Protein AF-A0ABC8L1I7-F1 (afdb_monomer_lite)

Structure (mmCIF, N/CA/C/O backbone):
data_AF-A0ABC8L1I7-F1
#
_entry.id   AF-A0ABC8L1I7-F1
#
loop_
_atom_site.group_PDB
_atom_site.id
_atom_site.type_symbol
_atom_site.label_atom_id
_atom_site.label_alt_id
_atom_site.label_comp_id
_atom_site.label_asym_id
_atom_site.label_entity_id
_atom_site.label_seq_id
_atom_site.pdbx_PDB_ins_code
_atom_site.Cartn_x
_atom_site.Cartn_y
_atom_site.Cartn_z
_atom_site.occupancy
_atom_site.B_iso_or_equiv
_atom_site.auth_seq_id
_atom_site.auth_comp_id
_atom_site.auth_asym_id
_atom_site.auth_atom_id
_atom_site.pdbx_PDB_model_num
ATOM 1 N N . MET A 1 1 ? -10.170 -45.195 0.895 1.00 43.78 1 MET A N 1
ATOM 2 C CA . MET A 1 1 ? -8.879 -45.918 0.932 1.00 43.78 1 MET A CA 1
ATOM 3 C C . MET A 1 1 ? -7.781 -44.868 0.948 1.00 43.78 1 MET A C 1
ATOM 5 O O . MET A 1 1 ? -7.691 -44.101 0.002 1.00 43.78 1 MET A O 1
ATOM 9 N N . THR A 1 2 ? -7.051 -44.749 2.054 1.00 58.84 2 THR A N 1
ATOM 10 C CA . THR A 1 2 ? -6.048 -43.699 2.304 1.00 58.84 2 THR A CA 1
ATOM 11 C C . THR A 1 2 ? -4.647 -44.184 1.945 1.00 58.84 2 THR A C 1
ATOM 13 O O . THR A 1 2 ? -4.219 -45.187 2.499 1.00 58.84 2 THR A O 1
ATOM 16 N N . ASN A 1 3 ? -3.936 -43.455 1.085 1.00 57.72 3 ASN A N 1
ATOM 17 C CA . ASN A 1 3 ? -2.503 -43.586 0.779 1.00 57.72 3 ASN A CA 1
ATOM 18 C C . ASN A 1 3 ? -2.033 -42.221 0.234 1.00 57.72 3 ASN A C 1
ATOM 20 O O . ASN A 1 3 ? -2.800 -41.589 -0.484 1.00 57.72 3 ASN A O 1
ATOM 24 N N . SER A 1 4 ? -0.824 -41.710 0.461 1.00 58.22 4 SER A N 1
ATOM 25 C CA . SER A 1 4 ? 0.186 -41.981 1.493 1.00 58.22 4 SER A CA 1
ATOM 26 C C . SER A 1 4 ? 1.033 -40.704 1.640 1.00 58.22 4 SER A C 1
ATOM 28 O O . SER A 1 4 ? 1.184 -39.958 0.673 1.00 58.22 4 SER A O 1
ATOM 30 N N . VAL A 1 5 ? 1.580 -40.434 2.826 1.00 58.16 5 VAL A N 1
ATOM 31 C CA . VAL A 1 5 ? 2.481 -39.291 3.061 1.00 58.16 5 VAL A CA 1
ATOM 32 C C . VAL A 1 5 ? 3.902 -39.655 2.625 1.00 58.16 5 VAL A C 1
ATOM 34 O O . VAL A 1 5 ? 4.377 -40.745 2.935 1.00 58.16 5 VAL A O 1
ATOM 37 N N . ALA A 1 6 ? 4.617 -38.719 1.997 1.00 56.28 6 ALA A N 1
ATOM 38 C CA . ALA A 1 6 ? 6.076 -38.751 1.912 1.00 56.28 6 ALA A CA 1
ATOM 39 C C . ALA A 1 6 ? 6.642 -37.329 2.057 1.00 56.28 6 ALA A C 1
ATOM 41 O O . ALA A 1 6 ? 6.474 -36.481 1.184 1.00 56.28 6 ALA A O 1
ATOM 42 N N . LEU A 1 7 ? 7.297 -37.073 3.189 1.00 55.59 7 LEU A N 1
ATOM 43 C CA . LEU A 1 7 ? 8.064 -35.858 3.467 1.00 55.59 7 LEU A CA 1
ATOM 44 C C . LEU A 1 7 ? 9.540 -36.116 3.144 1.00 55.59 7 LEU A C 1
ATOM 46 O O . LEU A 1 7 ? 10.048 -37.159 3.553 1.00 55.59 7 LEU A O 1
ATOM 50 N N . SER A 1 8 ? 10.235 -35.156 2.522 1.00 53.25 8 SER A N 1
ATOM 51 C CA . SER A 1 8 ? 11.561 -34.655 2.960 1.00 53.25 8 SER A CA 1
ATOM 52 C C . SER A 1 8 ? 12.192 -33.707 1.924 1.00 53.25 8 SER A C 1
ATOM 54 O O . SER A 1 8 ? 12.291 -34.078 0.755 1.00 53.25 8 SER A O 1
ATOM 56 N N . PRO A 1 9 ? 12.678 -32.517 2.324 1.00 55.69 9 PRO A N 1
ATOM 57 C CA . PRO A 1 9 ? 13.554 -31.686 1.502 1.00 55.69 9 PRO A CA 1
ATOM 58 C C . PRO A 1 9 ? 15.033 -32.061 1.709 1.00 55.69 9 PRO A C 1
ATOM 60 O O . PRO A 1 9 ? 15.463 -32.307 2.836 1.00 55.69 9 PRO A O 1
ATOM 63 N N . ALA A 1 10 ? 15.833 -32.035 0.642 1.00 53.53 10 ALA A N 1
ATOM 64 C CA . ALA A 1 10 ? 17.286 -32.198 0.713 1.00 53.53 10 ALA A CA 1
ATOM 65 C C . ALA A 1 10 ? 17.984 -30.879 0.345 1.00 53.53 10 ALA A C 1
ATOM 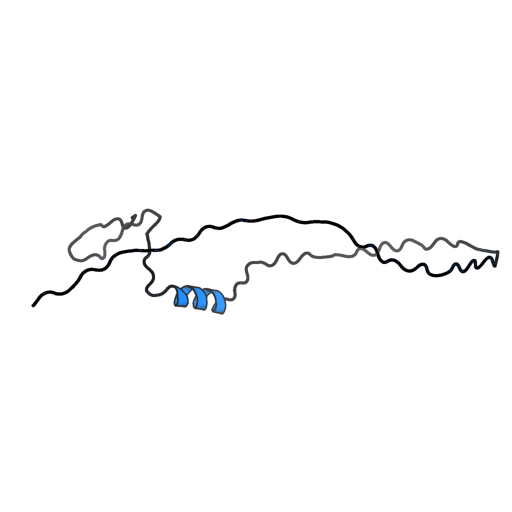67 O O . ALA A 1 10 ? 18.033 -30.495 -0.822 1.00 53.53 10 ALA A O 1
ATOM 68 N N . PHE A 1 11 ? 18.524 -30.183 1.348 1.00 52.28 11 PHE A N 1
ATOM 69 C CA . PHE A 1 11 ? 19.393 -29.022 1.151 1.00 52.28 11 PHE A CA 1
ATOM 70 C C . PHE A 1 11 ? 20.857 -29.473 1.094 1.00 52.28 11 PHE A C 1
ATOM 72 O O . PHE A 1 11 ? 21.316 -30.190 1.982 1.00 52.28 11 PHE A O 1
ATOM 79 N N . SER A 1 12 ? 21.607 -29.016 0.090 1.00 61.75 12 SER A N 1
ATOM 80 C CA . SER A 1 12 ? 23.042 -29.303 -0.055 1.00 61.75 12 SER A CA 1
ATOM 81 C C . SER A 1 12 ? 23.870 -28.012 -0.035 1.00 61.75 12 SER A C 1
ATOM 83 O O . SER A 1 12 ? 23.940 -27.326 -1.054 1.00 61.75 12 SER A O 1
ATOM 85 N N . PRO A 1 13 ? 24.518 -27.663 1.090 1.00 57.41 13 PRO A N 1
ATOM 86 C CA . PRO A 1 13 ? 25.531 -26.614 1.133 1.00 57.41 13 PRO A CA 1
ATOM 87 C C . PRO A 1 13 ? 26.935 -27.218 0.949 1.00 57.41 13 PRO A C 1
ATOM 89 O O . PRO A 1 13 ? 27.368 -28.022 1.772 1.00 57.41 13 PRO A O 1
ATOM 92 N N . ALA A 1 14 ? 27.673 -26.825 -0.098 1.00 48.66 14 ALA A N 1
ATOM 93 C CA . ALA A 1 14 ? 29.050 -27.293 -0.302 1.00 48.66 14 ALA A CA 1
ATOM 94 C C . ALA A 1 14 ? 29.989 -26.255 -0.963 1.00 48.66 14 ALA A C 1
ATOM 96 O O . ALA A 1 14 ? 30.034 -26.119 -2.178 1.00 48.66 14 ALA A O 1
ATOM 97 N N . VAL A 1 15 ? 30.774 -25.591 -0.105 1.00 53.97 15 VAL A N 1
ATOM 98 C CA . VAL A 1 15 ? 32.211 -25.255 -0.255 1.00 53.97 15 VAL A CA 1
ATOM 99 C C . VAL A 1 15 ? 32.707 -24.444 -1.481 1.00 53.97 15 VAL A C 1
ATOM 101 O O . VAL A 1 15 ? 32.891 -24.949 -2.582 1.00 53.97 15 VAL A O 1
ATOM 104 N N . LEU A 1 16 ? 33.124 -23.205 -1.187 1.00 51.84 16 LEU A N 1
ATOM 105 C CA . LEU A 1 16 ? 34.246 -22.448 -1.791 1.00 51.84 16 LEU A CA 1
ATOM 106 C C . LEU A 1 16 ? 35.451 -22.497 -0.812 1.00 51.84 16 LEU A C 1
ATOM 108 O O . LEU A 1 16 ? 35.210 -22.832 0.352 1.00 51.84 16 LEU A O 1
ATOM 112 N N . PRO A 1 17 ? 36.682 -22.024 -1.131 1.00 53.38 17 PRO A N 1
ATOM 113 C CA . PRO A 1 17 ? 37.361 -21.747 -2.413 1.00 53.38 17 PRO A CA 1
ATOM 114 C C . PRO A 1 17 ? 38.636 -22.659 -2.503 1.00 53.38 17 PRO A C 1
ATOM 116 O O . PRO A 1 17 ? 38.450 -23.859 -2.318 1.00 53.38 17 PRO A O 1
ATOM 119 N N . PRO A 1 18 ? 39.921 -22.219 -2.619 1.00 54.38 18 PRO A N 1
ATOM 120 C CA . PRO A 1 18 ? 40.587 -21.205 -3.470 1.00 54.38 18 PRO A CA 1
ATOM 121 C C . PRO A 1 18 ? 41.834 -21.710 -4.258 1.00 54.38 18 PRO A C 1
ATOM 123 O O . PRO A 1 18 ? 42.604 -22.510 -3.744 1.00 54.38 18 PRO A O 1
ATOM 126 N N . SER A 1 19 ? 42.144 -21.108 -5.420 1.00 39.78 19 SER A N 1
ATOM 127 C CA . SER A 1 19 ? 43.512 -20.969 -5.990 1.00 39.78 19 SER A CA 1
ATOM 128 C C . SER A 1 19 ? 43.475 -20.079 -7.247 1.00 39.78 19 SER A C 1
ATOM 130 O O . SER A 1 19 ? 42.462 -20.063 -7.932 1.00 39.78 19 SER A O 1
ATOM 132 N N . ALA A 1 20 ? 44.517 -19.407 -7.736 1.00 44.91 20 ALA A N 1
ATOM 133 C CA . ALA A 1 20 ? 45.760 -18.822 -7.224 1.00 44.91 20 ALA A CA 1
ATOM 134 C C . ALA A 1 20 ? 46.626 -18.510 -8.471 1.00 44.91 20 ALA A C 1
ATOM 136 O O . ALA A 1 20 ? 46.754 -19.347 -9.356 1.00 44.91 20 ALA A O 1
ATOM 137 N N . THR A 1 21 ? 47.265 -17.336 -8.486 1.00 50.00 21 THR A N 1
ATOM 138 C CA . THR A 1 21 ? 48.518 -17.011 -9.212 1.00 50.00 21 THR A CA 1
ATOM 139 C C . THR A 1 21 ? 48.633 -17.117 -10.750 1.00 50.00 21 THR A C 1
ATOM 141 O O . THR A 1 21 ? 48.712 -18.193 -11.322 1.00 50.00 21 THR A O 1
ATOM 144 N N . SER A 1 22 ? 48.934 -15.949 -11.340 1.00 42.72 22 SER A N 1
ATOM 145 C CA . SER A 1 22 ? 50.098 -15.681 -12.216 1.00 42.72 22 SER A CA 1
ATOM 146 C C . SER A 1 22 ? 50.260 -16.400 -13.568 1.00 42.72 22 SER A C 1
ATOM 148 O O . SER A 1 22 ? 50.615 -17.573 -13.627 1.00 42.72 22 SER A O 1
ATOM 150 N N . ALA A 1 23 ? 50.255 -15.609 -14.651 1.00 48.28 23 ALA A N 1
ATOM 151 C CA . ALA A 1 23 ? 51.232 -15.757 -15.738 1.00 48.28 23 ALA A CA 1
ATOM 152 C C . ALA A 1 23 ? 51.411 -14.436 -16.517 1.00 48.28 23 ALA A C 1
ATOM 154 O O . ALA A 1 23 ? 50.530 -13.999 -17.255 1.00 48.28 23 ALA A O 1
ATOM 155 N N . TYR A 1 24 ? 52.578 -13.807 -16.372 1.00 50.28 24 TYR A N 1
ATOM 156 C CA . TYR A 1 24 ? 52.985 -12.617 -17.125 1.00 50.28 24 TYR A CA 1
ATOM 157 C C . TYR A 1 24 ? 53.202 -12.940 -18.610 1.00 50.28 24 TYR A C 1
ATOM 159 O O . TYR A 1 24 ? 53.920 -13.890 -18.922 1.00 50.28 24 TYR A O 1
ATOM 167 N N . LYS A 1 25 ? 52.691 -12.103 -19.525 1.00 51.47 25 LYS A N 1
ATOM 168 C CA . LYS A 1 25 ? 53.161 -12.032 -20.923 1.00 51.47 25 LYS A CA 1
ATOM 169 C C . LYS A 1 25 ? 53.155 -10.598 -21.453 1.00 51.47 25 LYS A C 1
ATOM 171 O O . LYS A 1 25 ? 52.183 -10.144 -22.046 1.00 51.47 25 LYS A O 1
ATOM 176 N N . SER A 1 26 ? 54.278 -9.913 -21.279 1.00 53.94 26 SER A N 1
ATOM 177 C CA . SER A 1 26 ? 54.654 -8.734 -22.059 1.00 53.94 26 SER A CA 1
ATOM 178 C C . SER A 1 26 ? 55.692 -9.133 -23.117 1.00 53.94 26 SER A C 1
ATOM 180 O O . SER A 1 26 ? 56.670 -9.803 -22.781 1.00 53.94 26 SER A O 1
ATOM 182 N N . PRO A 1 27 ? 55.533 -8.724 -24.387 1.00 51.56 27 PRO A N 1
ATOM 183 C CA . PRO A 1 27 ? 56.631 -8.680 -25.337 1.00 51.56 27 PRO A CA 1
ATOM 184 C C . PRO A 1 27 ? 57.219 -7.265 -25.406 1.00 51.56 27 PRO A C 1
ATOM 186 O O . PRO A 1 27 ? 56.518 -6.267 -25.566 1.00 51.56 27 PRO A O 1
ATOM 189 N N . ILE A 1 28 ? 58.540 -7.208 -25.285 1.00 54.97 28 ILE A N 1
ATOM 190 C CA . ILE A 1 28 ? 59.374 -6.020 -25.471 1.00 54.97 28 ILE A CA 1
ATOM 191 C C . ILE A 1 28 ? 59.280 -5.569 -26.935 1.00 54.97 28 ILE A C 1
ATOM 193 O O . ILE A 1 28 ? 59.489 -6.388 -27.828 1.00 54.97 28 ILE A O 1
ATOM 197 N N . ILE A 1 29 ? 59.050 -4.276 -27.190 1.00 58.00 29 ILE A N 1
ATOM 198 C CA . ILE A 1 29 ? 59.253 -3.681 -28.519 1.00 58.00 29 ILE A CA 1
ATOM 199 C C . ILE A 1 29 ? 60.195 -2.478 -28.411 1.00 58.00 29 ILE A C 1
ATOM 201 O O . ILE A 1 29 ? 59.845 -1.424 -27.890 1.00 58.00 29 ILE A O 1
ATOM 205 N N . SER A 1 30 ? 61.407 -2.722 -28.906 1.00 57.78 30 SER A N 1
ATOM 206 C CA . SER A 1 30 ? 62.278 -1.849 -29.698 1.00 57.78 30 SER A CA 1
ATOM 207 C C . SER A 1 30 ? 62.274 -0.337 -29.447 1.00 57.78 30 SER A C 1
ATOM 209 O O . SER A 1 30 ? 61.325 0.384 -29.741 1.00 57.78 30 SER A O 1
ATOM 211 N N . GLN A 1 31 ? 63.449 0.151 -29.054 1.00 57.22 31 GLN A N 1
ATOM 212 C CA . GLN A 1 31 ? 63.823 1.564 -29.055 1.00 57.22 31 GLN A CA 1
ATOM 213 C C . GLN A 1 31 ? 63.776 2.170 -30.471 1.00 57.22 31 GLN A C 1
ATOM 215 O O . GLN A 1 31 ? 64.224 1.544 -31.431 1.00 57.22 31 GLN A O 1
ATOM 220 N N . SER A 1 32 ? 63.393 3.444 -30.574 1.00 56.09 32 SER A N 1
ATOM 221 C CA . SER A 1 32 ? 63.824 4.321 -31.671 1.00 56.09 32 SER A CA 1
ATOM 222 C C . SER A 1 32 ? 64.232 5.687 -31.115 1.00 56.09 32 SER A C 1
ATOM 224 O O . SER A 1 32 ? 63.384 6.515 -30.781 1.00 56.09 32 SER A O 1
ATOM 226 N N . LEU A 1 33 ? 65.540 5.924 -30.993 1.00 50.81 33 LEU A N 1
ATOM 227 C CA . LEU A 1 33 ? 66.096 7.214 -30.582 1.00 50.81 33 LEU A CA 1
ATOM 228 C C . LEU A 1 33 ? 66.210 8.141 -31.802 1.00 50.81 33 LEU A C 1
ATOM 230 O O . LEU A 1 33 ? 67.126 7.993 -32.607 1.00 50.81 33 LEU A O 1
ATOM 234 N N . SER A 1 34 ? 65.308 9.116 -31.938 1.00 52.78 34 SER A N 1
ATOM 235 C CA . SER A 1 34 ? 65.411 10.174 -32.954 1.00 52.78 34 SER A CA 1
ATOM 236 C C . SER A 1 34 ? 65.996 11.457 -32.348 1.00 52.78 34 SER A C 1
ATOM 238 O O . SER A 1 34 ? 65.280 12.240 -31.724 1.00 52.78 34 SER A O 1
ATOM 240 N N . LEU A 1 35 ? 67.303 11.670 -32.534 1.00 49.41 35 LEU A N 1
ATOM 241 C CA . LEU A 1 35 ? 68.080 12.799 -31.995 1.00 49.41 35 LEU A CA 1
ATOM 242 C C . LEU A 1 35 ? 68.441 13.849 -33.072 1.00 49.41 35 LEU A C 1
ATOM 244 O O . LEU A 1 35 ? 69.609 14.136 -33.299 1.00 49.41 35 LEU A O 1
ATOM 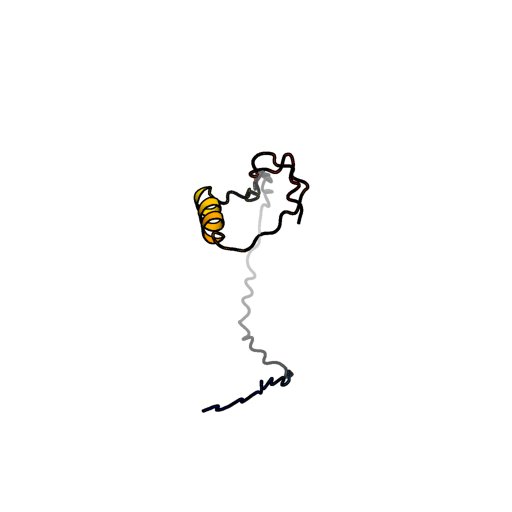248 N N . PHE A 1 36 ? 67.441 14.454 -33.721 1.00 51.22 36 PHE A N 1
ATOM 249 C CA . PHE A 1 36 ? 67.584 15.649 -34.578 1.00 51.22 36 PHE A CA 1
ATOM 250 C C . PHE A 1 36 ? 66.261 16.448 -34.517 1.00 51.22 36 PHE A C 1
ATOM 252 O O . PHE A 1 36 ? 65.206 15.838 -34.384 1.00 51.22 36 PHE A O 1
ATOM 259 N N . SER A 1 37 ? 66.187 17.782 -34.589 1.00 51.44 37 SER A N 1
ATOM 260 C CA . SER A 1 37 ? 67.193 18.824 -34.845 1.00 51.44 37 SER A CA 1
ATOM 261 C C . SER A 1 37 ? 66.885 20.089 -34.014 1.00 51.44 37 SER A C 1
ATOM 263 O O . SER A 1 37 ? 65.811 20.217 -33.427 1.00 51.44 37 SER A O 1
ATOM 265 N N . SER A 1 38 ? 67.827 21.031 -33.957 1.00 50.12 38 SER A N 1
ATOM 266 C CA . SER A 1 38 ? 67.744 22.257 -33.150 1.00 50.12 38 SER A CA 1
ATOM 267 C C . SER A 1 38 ? 67.025 23.426 -33.858 1.00 50.12 38 SER A C 1
ATOM 269 O O . SER A 1 38 ? 66.873 23.438 -35.074 1.00 50.12 38 SER A O 1
ATOM 271 N N . GLN A 1 39 ? 66.697 24.458 -33.069 1.00 51.78 39 GLN A N 1
ATOM 272 C CA . GLN A 1 39 ? 66.304 25.830 -33.450 1.00 51.78 39 GLN A CA 1
ATOM 273 C C . GLN A 1 39 ? 64.850 26.150 -33.887 1.00 51.78 39 GLN A C 1
ATOM 275 O O . GLN A 1 39 ? 64.526 26.292 -35.063 1.00 51.78 39 GLN A O 1
ATOM 280 N N . SER A 1 40 ? 64.069 26.631 -32.909 1.00 50.31 40 SER A N 1
ATOM 281 C CA . SER A 1 40 ? 63.773 28.080 -32.730 1.00 50.31 40 SER A CA 1
ATOM 282 C C . SER A 1 40 ? 62.296 28.481 -32.545 1.00 50.31 40 SER A C 1
ATOM 284 O O . SER A 1 40 ? 61.372 27.915 -33.115 1.00 50.31 40 SER A O 1
ATOM 286 N N . ARG A 1 41 ? 62.112 29.558 -31.760 1.00 50.56 41 ARG A N 1
ATOM 287 C CA . ARG A 1 41 ? 60.861 30.301 -31.495 1.00 50.56 41 ARG A CA 1
ATOM 288 C C . ARG A 1 41 ? 59.699 29.507 -30.881 1.00 50.56 41 ARG A C 1
ATOM 290 O O . ARG A 1 41 ? 58.654 29.302 -31.492 1.00 50.56 41 ARG A O 1
ATOM 297 N N . ILE A 1 42 ? 59.794 29.337 -29.560 1.00 54.38 42 ILE A N 1
ATOM 298 C CA . ILE A 1 42 ? 58.621 29.292 -28.674 1.00 54.38 42 ILE A CA 1
ATOM 299 C C . ILE A 1 42 ? 57.903 30.656 -28.737 1.00 54.38 42 ILE A C 1
ATOM 301 O O . ILE A 1 42 ? 58.075 31.523 -27.877 1.00 54.38 42 ILE A O 1
ATOM 305 N N . LYS A 1 43 ? 57.072 30.873 -29.761 1.00 58.75 43 LYS A N 1
ATOM 306 C CA . LYS A 1 43 ? 55.983 31.848 -29.657 1.00 58.75 43 LYS A CA 1
ATOM 307 C C . LYS A 1 43 ? 54.912 31.189 -28.800 1.00 58.75 43 LYS A C 1
ATOM 309 O O . LYS A 1 43 ? 54.216 30.297 -29.270 1.00 58.75 43 LYS A O 1
ATOM 314 N N . ARG A 1 44 ? 54.847 31.603 -27.528 1.00 60.34 44 ARG A N 1
ATOM 315 C CA . ARG A 1 44 ? 53.876 31.126 -26.529 1.00 60.34 44 ARG A CA 1
ATOM 316 C C . ARG A 1 44 ? 52.501 30.986 -27.200 1.00 60.34 44 ARG A C 1
ATOM 318 O O . ARG A 1 44 ? 52.013 32.011 -27.692 1.00 60.34 44 ARG A O 1
ATOM 325 N N . PRO A 1 45 ? 51.860 29.802 -27.224 1.00 56.97 45 PRO A N 1
ATOM 326 C CA . PRO A 1 45 ? 50.458 29.755 -27.597 1.00 56.97 45 PRO A CA 1
ATOM 327 C C . PRO A 1 45 ? 49.728 30.655 -26.602 1.00 56.97 45 PRO A C 1
ATOM 329 O O . PRO A 1 45 ? 49.803 30.440 -25.389 1.00 56.97 45 PRO A O 1
ATOM 332 N N . ARG A 1 46 ? 49.073 31.714 -27.095 1.00 62.53 46 ARG A N 1
ATOM 333 C CA . ARG A 1 46 ? 48.126 32.456 -26.260 1.00 62.53 46 ARG A CA 1
ATOM 334 C C . ARG A 1 46 ? 47.123 31.416 -25.788 1.00 62.53 46 ARG A C 1
ATOM 336 O O . ARG A 1 46 ? 46.468 30.796 -26.620 1.00 62.53 46 ARG A O 1
ATOM 343 N N . SER A 1 47 ? 47.062 31.191 -24.478 1.00 62.75 47 SER A N 1
ATOM 344 C CA . SER A 1 47 ? 46.088 30.287 -23.878 1.00 62.75 47 SER A CA 1
ATOM 345 C C . SER A 1 47 ? 44.704 30.876 -24.134 1.00 62.75 47 SER A C 1
ATOM 347 O O . SER A 1 47 ? 44.214 31.708 -23.371 1.00 62.75 47 SER A O 1
ATOM 349 N N . ILE A 1 48 ? 44.096 30.484 -25.255 1.00 67.38 48 ILE A N 1
ATOM 350 C CA . ILE A 1 48 ? 42.677 30.687 -25.496 1.00 67.38 48 ILE A CA 1
ATOM 351 C C . ILE A 1 48 ? 41.998 29.734 -24.521 1.00 67.38 48 ILE A C 1
ATOM 353 O O . ILE A 1 48 ? 41.829 28.547 -24.800 1.00 67.38 48 ILE A O 1
ATOM 357 N N . LYS A 1 49 ? 41.681 30.259 -23.335 1.00 71.56 49 LYS A N 1
ATOM 358 C CA . LYS A 1 49 ? 40.869 29.583 -22.329 1.00 71.56 49 LYS A CA 1
ATOM 359 C C . LYS A 1 49 ? 39.457 29.446 -22.892 1.00 71.56 49 LYS A C 1
ATOM 361 O O . LYS A 1 49 ? 38.589 30.269 -22.621 1.00 71.56 49 LYS A O 1
ATOM 366 N N . THR A 1 50 ? 39.252 28.434 -23.730 1.00 69.69 50 THR A N 1
ATOM 367 C CA . THR A 1 50 ? 37.924 28.034 -24.184 1.00 69.69 50 THR A CA 1
ATOM 368 C C . THR A 1 50 ? 37.164 27.527 -22.965 1.00 69.69 50 THR A C 1
ATOM 370 O O . THR A 1 50 ? 37.454 26.460 -22.427 1.00 69.69 50 THR A O 1
ATOM 373 N N . ILE A 1 51 ? 36.224 28.335 -22.476 1.00 76.50 51 ILE A N 1
ATOM 374 C CA . ILE A 1 51 ? 35.327 27.927 -21.397 1.00 76.50 51 ILE A CA 1
ATOM 375 C C . ILE A 1 51 ? 34.428 26.838 -21.978 1.00 76.50 51 ILE A C 1
ATOM 377 O O . ILE A 1 51 ? 33.588 27.107 -22.835 1.00 76.50 51 ILE A O 1
ATOM 381 N N . ARG A 1 52 ? 34.652 25.592 -21.557 1.00 74.19 52 ARG A N 1
ATOM 382 C CA . ARG A 1 52 ? 33.883 24.434 -22.011 1.00 74.19 52 ARG A CA 1
ATOM 383 C C . ARG A 1 52 ? 32.849 24.093 -20.946 1.00 74.19 52 ARG A C 1
ATOM 385 O O . ARG A 1 52 ? 33.178 23.526 -19.908 1.00 74.19 52 ARG A O 1
ATOM 392 N N . CYS A 1 53 ? 31.608 24.492 -21.193 1.00 71.19 53 CYS A N 1
ATOM 393 C CA . CYS A 1 53 ? 30.491 24.227 -20.297 1.00 71.19 53 CYS A CA 1
ATOM 394 C C . CYS A 1 53 ? 30.003 22.787 -20.494 1.00 71.19 53 CYS A C 1
ATOM 396 O O . CYS A 1 53 ? 29.162 22.530 -21.352 1.00 71.19 53 CYS A O 1
ATOM 398 N N . ASN A 1 54 ? 30.511 21.847 -19.697 1.00 74.19 54 ASN A N 1
ATOM 399 C CA . ASN A 1 54 ? 29.901 20.524 -19.595 1.00 74.19 54 ASN A CA 1
ATOM 400 C C . ASN A 1 54 ? 28.718 20.610 -18.624 1.00 74.19 54 ASN A C 1
ATOM 402 O O . ASN A 1 54 ? 28.881 20.448 -17.416 1.00 74.19 54 ASN A O 1
ATOM 406 N N . THR A 1 55 ? 27.521 20.867 -19.149 1.00 70.44 55 THR A N 1
ATOM 407 C CA . THR A 1 55 ? 26.284 20.671 -18.390 1.00 70.44 55 THR A CA 1
ATOM 408 C C . THR A 1 55 ? 26.108 19.183 -18.132 1.00 70.44 55 THR A C 1
ATOM 410 O O . THR A 1 55 ? 25.764 18.427 -19.042 1.00 70.44 55 THR A O 1
ATOM 413 N N . ALA A 1 56 ? 26.335 18.758 -16.891 1.00 68.94 56 ALA A N 1
ATOM 414 C CA . ALA A 1 56 ? 25.853 17.469 -16.436 1.00 68.94 56 ALA A CA 1
ATOM 415 C C . ALA A 1 56 ? 24.322 17.511 -16.484 1.00 68.94 56 ALA A C 1
ATOM 417 O O . ALA A 1 56 ? 23.683 18.070 -15.591 1.00 68.94 56 ALA A O 1
ATOM 418 N N . VAL A 1 57 ? 23.739 16.933 -17.537 1.00 65.00 57 VAL A N 1
ATOM 419 C CA . VAL A 1 57 ? 22.333 16.539 -17.522 1.00 65.00 57 VAL A CA 1
ATOM 420 C C . VAL A 1 57 ? 22.250 15.429 -16.486 1.00 65.00 57 VAL A C 1
ATOM 422 O O . VAL A 1 57 ? 22.424 14.253 -16.792 1.00 65.00 57 VAL A O 1
ATOM 425 N N . LYS A 1 58 ? 22.049 15.819 -15.222 1.00 61.53 58 LYS A N 1
ATOM 426 C CA . LYS A 1 58 ? 21.477 14.919 -14.234 1.00 61.53 58 LYS A CA 1
ATOM 427 C C . LYS A 1 58 ? 20.184 14.460 -14.883 1.00 61.53 58 LYS A C 1
ATOM 429 O O . LYS A 1 58 ? 19.324 15.302 -15.139 1.00 61.53 58 LYS A O 1
ATOM 434 N N . SER A 1 59 ? 20.104 13.177 -15.220 1.00 62.53 59 SER A N 1
ATOM 435 C CA . SER A 1 59 ? 18.858 12.567 -15.648 1.00 62.53 59 SER A CA 1
ATOM 436 C C . SER A 1 59 ? 17.869 12.823 -14.522 1.00 62.53 59 SER A C 1
ATOM 438 O O . SER A 1 59 ? 17.924 12.183 -13.470 1.00 62.53 59 SER A O 1
ATOM 440 N N . ALA A 1 60 ? 17.030 13.843 -14.714 1.00 60.44 60 ALA A N 1
ATOM 441 C CA . ALA A 1 60 ? 15.754 13.891 -14.043 1.00 60.44 60 ALA A CA 1
ATOM 442 C C . ALA A 1 60 ? 15.092 12.546 -14.321 1.00 60.44 60 ALA A C 1
ATOM 444 O O . ALA A 1 60 ? 15.305 11.971 -15.394 1.00 60.44 60 ALA A O 1
ATOM 445 N N . ASP A 1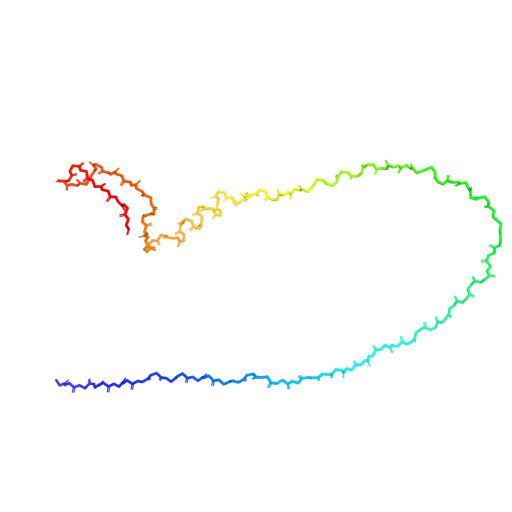 61 ? 14.361 12.049 -13.334 1.00 60.75 61 ASP A N 1
ATOM 446 C CA . ASP A 1 61 ? 13.678 10.765 -13.397 1.00 60.75 61 ASP A CA 1
ATOM 447 C C . ASP A 1 61 ? 12.473 10.899 -14.341 1.00 60.75 61 ASP A C 1
ATOM 449 O O . ASP A 1 61 ? 11.315 10.912 -13.939 1.00 60.75 61 ASP A O 1
ATOM 453 N N . LEU A 1 62 ? 12.783 11.103 -15.623 1.00 57.75 62 LEU A N 1
ATOM 454 C CA . LEU A 1 62 ? 11.888 11.049 -16.765 1.00 57.75 62 LEU A CA 1
ATOM 455 C C . LEU A 1 62 ? 11.655 9.573 -17.090 1.00 57.75 62 LEU A C 1
ATOM 457 O O . LEU A 1 62 ? 11.845 9.154 -18.231 1.00 57.75 62 LEU A O 1
ATOM 461 N N . SER A 1 63 ? 11.268 8.799 -16.070 1.00 60.56 63 SER A N 1
ATOM 462 C CA . SER A 1 63 ? 10.441 7.623 -16.294 1.00 60.56 63 SER A CA 1
ATOM 463 C C . SER A 1 63 ? 9.265 8.140 -17.102 1.00 60.56 63 SER A C 1
ATOM 465 O O . SER A 1 63 ? 8.538 9.031 -16.649 1.00 60.56 63 SER A O 1
ATOM 467 N N . SER A 1 64 ? 9.180 7.708 -18.353 1.00 68.38 64 SER A N 1
ATOM 468 C CA . SER A 1 64 ? 8.109 8.168 -19.226 1.00 68.38 64 SER A CA 1
ATOM 469 C C . SER A 1 64 ? 6.767 7.816 -18.580 1.00 68.38 64 SER A C 1
ATOM 471 O O . SER A 1 64 ? 6.655 6.800 -17.894 1.00 68.38 64 SER A O 1
ATOM 473 N N . GLU A 1 65 ? 5.733 8.636 -18.788 1.00 73.12 65 GLU A N 1
ATOM 474 C CA . GLU A 1 65 ? 4.390 8.329 -18.264 1.00 73.12 65 GLU A CA 1
ATOM 475 C C . GLU A 1 65 ? 3.950 6.912 -18.699 1.00 73.12 65 GLU A C 1
ATOM 477 O O . GLU A 1 65 ? 3.303 6.195 -17.943 1.00 73.12 65 GLU A O 1
ATOM 482 N N . GLU A 1 66 ? 4.402 6.466 -19.879 1.00 74.31 66 GLU A N 1
ATOM 483 C CA . GLU A 1 66 ? 4.240 5.108 -20.411 1.00 74.31 66 GLU A CA 1
ATOM 484 C C . GLU A 1 66 ? 4.946 4.025 -19.564 1.00 74.31 66 GLU A C 1
ATOM 486 O O . GLU A 1 66 ? 4.346 2.988 -19.279 1.00 74.31 66 GLU A O 1
ATOM 491 N N . GLU A 1 67 ? 6.188 4.247 -19.117 1.00 77.44 67 GLU A N 1
ATOM 492 C CA . GLU A 1 67 ? 6.909 3.335 -18.211 1.00 77.44 67 GLU A CA 1
ATOM 493 C C . GLU A 1 67 ? 6.284 3.304 -16.809 1.00 77.44 67 GLU A C 1
ATOM 495 O O . GLU A 1 67 ? 6.135 2.227 -16.225 1.00 77.44 67 GLU A O 1
ATOM 500 N N . MET A 1 68 ? 5.863 4.460 -16.282 1.00 81.12 68 MET A N 1
ATOM 501 C CA . MET A 1 68 ? 5.190 4.544 -14.982 1.00 81.12 68 MET A CA 1
ATOM 502 C C . MET A 1 68 ? 3.821 3.849 -15.010 1.00 81.12 68 MET A C 1
ATOM 504 O O . MET A 1 68 ? 3.476 3.111 -14.084 1.00 81.12 68 MET A O 1
ATOM 508 N N . GLU A 1 69 ? 3.051 4.025 -16.088 1.00 84.19 69 GLU A N 1
ATOM 509 C CA . GLU A 1 69 ? 1.767 3.348 -16.275 1.00 84.19 69 GLU A CA 1
ATOM 510 C C . GLU A 1 69 ? 1.950 1.833 -16.489 1.00 84.19 69 GLU A C 1
ATOM 512 O O . GLU A 1 69 ? 1.157 1.038 -15.978 1.00 84.19 69 GLU A O 1
ATOM 517 N N . ALA A 1 70 ? 3.007 1.407 -17.192 1.00 87.31 70 ALA A N 1
ATOM 518 C CA . ALA A 1 70 ? 3.333 -0.006 -17.382 1.00 87.31 70 ALA A CA 1
ATOM 519 C C . ALA A 1 70 ? 3.707 -0.707 -16.061 1.00 87.31 70 ALA A C 1
ATOM 521 O O . ALA A 1 70 ? 3.185 -1.787 -15.777 1.00 87.31 70 ALA A O 1
ATOM 522 N N . ASP A 1 71 ? 4.546 -0.089 -15.224 1.00 88.31 71 ASP A N 1
ATOM 523 C CA . ASP A 1 71 ? 4.886 -0.598 -13.887 1.00 88.31 71 ASP A CA 1
ATOM 524 C C . ASP A 1 71 ? 3.663 -0.616 -12.946 1.00 88.31 71 ASP A C 1
ATOM 526 O O . ASP A 1 71 ? 3.434 -1.600 -12.235 1.00 88.31 71 ASP A O 1
ATOM 530 N N . ALA A 1 72 ? 2.808 0.411 -12.993 1.00 89.69 72 ALA A N 1
ATOM 531 C CA . ALA A 1 72 ? 1.552 0.428 -12.244 1.00 89.69 72 ALA A CA 1
ATOM 532 C C . ALA A 1 72 ? 0.603 -0.709 -12.676 1.00 89.69 72 ALA A C 1
ATOM 534 O O . ALA A 1 72 ? 0.039 -1.404 -11.825 1.00 89.69 72 ALA A O 1
ATOM 535 N N . LYS A 1 73 ? 0.471 -0.961 -13.987 1.00 93.12 73 LYS A N 1
ATOM 536 C CA . LYS A 1 73 ? -0.316 -2.079 -14.538 1.00 93.12 73 LYS A CA 1
ATOM 537 C C . LYS A 1 73 ? 0.267 -3.444 -14.161 1.00 93.12 73 LYS A C 1
ATOM 539 O O . LYS A 1 73 ? -0.496 -4.359 -13.858 1.00 93.12 73 LYS A O 1
ATOM 544 N N . ALA A 1 74 ? 1.593 -3.581 -14.097 1.00 94.50 74 ALA A N 1
ATOM 545 C CA . ALA A 1 74 ? 2.259 -4.816 -13.675 1.00 94.50 74 ALA A CA 1
ATOM 546 C C . ALA A 1 74 ? 2.004 -5.183 -12.196 1.00 94.50 74 ALA A C 1
ATOM 548 O O . ALA A 1 74 ? 2.133 -6.347 -11.820 1.00 94.50 74 ALA A O 1
ATOM 549 N N . LYS A 1 75 ? 1.610 -4.214 -11.357 1.00 95.38 75 LYS A N 1
ATOM 550 C CA . LYS A 1 75 ? 1.298 -4.410 -9.927 1.00 95.38 75 LYS A CA 1
ATOM 551 C C . LYS A 1 75 ? -0.162 -4.799 -9.651 1.00 95.38 75 LYS A C 1
ATOM 553 O O . LYS A 1 75 ? -0.520 -5.039 -8.496 1.00 95.38 75 LYS A O 1
ATOM 558 N N . VAL A 1 76 ? -1.016 -4.879 -10.674 1.00 96.19 76 VAL A N 1
ATOM 559 C CA . VAL A 1 76 ? -2.428 -5.262 -10.514 1.00 96.19 76 VAL A CA 1
ATOM 560 C C . VAL A 1 76 ? -2.540 -6.706 -10.010 1.00 96.19 76 VAL A C 1
ATOM 562 O O . VAL A 1 76 ? -1.953 -7.627 -10.567 1.00 96.19 76 VAL A O 1
ATOM 565 N N . GLY A 1 77 ? -3.313 -6.907 -8.939 1.00 96.50 77 GLY A N 1
ATOM 566 C CA . GLY A 1 77 ? -3.484 -8.209 -8.280 1.00 96.50 77 GLY A CA 1
ATOM 567 C C . GLY A 1 77 ? -2.462 -8.513 -7.176 1.00 96.50 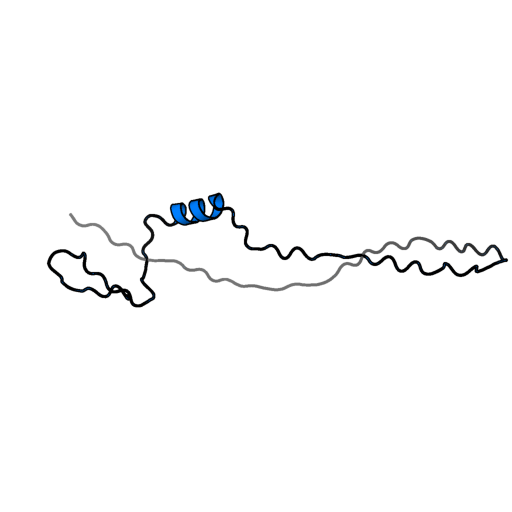77 GLY A C 1
ATOM 568 O O . GLY A 1 77 ? -2.646 -9.478 -6.433 1.00 96.50 77 GLY A O 1
ATOM 569 N N . CYS A 1 78 ? -1.426 -7.686 -7.001 1.00 97.19 78 CYS A N 1
ATOM 570 C CA . CYS A 1 78 ? -0.533 -7.784 -5.848 1.00 97.19 78 CYS A CA 1
ATOM 571 C C . CYS A 1 78 ? -1.265 -7.436 -4.542 1.00 97.19 78 CYS A C 1
ATOM 573 O O . CYS A 1 78 ? -2.119 -6.549 -4.494 1.00 97.19 78 CYS A O 1
ATOM 575 N N . ARG A 1 79 ? -0.889 -8.104 -3.444 1.00 97.19 79 ARG A N 1
ATOM 576 C CA . ARG A 1 79 ? -1.330 -7.715 -2.096 1.00 97.19 79 ARG A CA 1
ATOM 577 C C . ARG A 1 79 ? -0.592 -6.447 -1.673 1.00 97.19 79 ARG A C 1
ATOM 579 O O . ARG A 1 79 ? 0.629 -6.387 -1.790 1.00 97.19 79 ARG A O 1
ATOM 586 N N . VAL A 1 80 ? -1.327 -5.474 -1.145 1.00 96.62 80 VAL A N 1
ATOM 587 C CA . VAL A 1 80 ? -0.796 -4.181 -0.689 1.00 96.62 80 VAL A CA 1
ATOM 588 C C . VAL A 1 80 ? -1.085 -3.958 0.794 1.00 96.62 80 VAL A C 1
ATOM 590 O O . VAL A 1 80 ? -1.966 -4.604 1.362 1.00 96.62 80 VAL A O 1
ATOM 593 N N . LYS A 1 81 ? -0.317 -3.051 1.401 1.00 97.38 81 LYS A N 1
ATOM 594 C CA . LYS A 1 81 ? -0.464 -2.570 2.777 1.00 97.38 81 LYS A CA 1
ATOM 595 C C . LYS A 1 81 ? -0.574 -1.043 2.740 1.00 97.38 81 LYS A C 1
ATOM 597 O O . LYS A 1 81 ? 0.166 -0.420 1.978 1.00 97.38 81 LYS A O 1
ATOM 602 N N . VAL A 1 82 ? -1.452 -0.441 3.536 1.00 98.12 82 VAL A N 1
ATOM 603 C CA . VAL A 1 82 ? -1.576 1.018 3.640 1.00 98.12 82 VAL A CA 1
ATOM 604 C C . VAL A 1 82 ? -0.618 1.509 4.724 1.00 98.12 82 VAL A C 1
ATOM 606 O O . VAL A 1 82 ? -0.696 1.110 5.883 1.00 98.12 82 VAL A O 1
ATOM 609 N N . THR A 1 83 ? 0.334 2.357 4.337 1.00 97.69 83 THR A N 1
ATOM 610 C CA . THR A 1 83 ? 1.456 2.775 5.198 1.00 97.69 83 THR A CA 1
ATOM 611 C C . THR A 1 83 ? 1.281 4.149 5.844 1.00 97.69 83 THR A C 1
ATOM 613 O O . THR A 1 83 ? 2.220 4.640 6.464 1.00 97.69 83 THR A O 1
ATOM 616 N N . ALA A 1 84 ? 0.136 4.803 5.648 1.00 97.38 84 ALA A N 1
ATOM 617 C CA . ALA A 1 84 ? -0.155 6.132 6.176 1.00 97.38 84 ALA A CA 1
ATOM 618 C C . ALA A 1 84 ? -1.612 6.202 6.673 1.00 97.38 84 ALA A C 1
ATOM 620 O O . ALA A 1 84 ? -2.467 5.573 6.044 1.00 97.38 84 ALA A O 1
ATOM 621 N N . PRO A 1 85 ? -1.910 6.982 7.732 1.00 97.88 85 PRO A N 1
ATOM 622 C CA . PRO A 1 85 ? -3.273 7.177 8.231 1.00 97.88 85 PRO A CA 1
ATOM 623 C C . PRO A 1 85 ? -4.222 7.650 7.127 1.00 97.88 85 PRO A C 1
ATOM 625 O O . PRO A 1 85 ? -3.940 8.649 6.456 1.00 97.88 85 PRO A O 1
ATOM 628 N N . LEU A 1 86 ? -5.351 6.960 6.934 1.00 97.81 86 LEU A N 1
ATOM 629 C CA . LEU A 1 86 ? -6.299 7.290 5.867 1.00 97.81 86 LEU A CA 1
ATOM 630 C C . LEU A 1 86 ? -7.734 6.935 6.261 1.00 97.81 86 LEU A C 1
ATOM 632 O O . LEU A 1 86 ? -8.162 5.786 6.173 1.00 97.81 86 LEU A O 1
ATOM 636 N N . LYS A 1 87 ? -8.500 7.967 6.621 1.00 97.50 87 LYS A N 1
ATOM 637 C CA . LYS A 1 87 ? -9.916 7.854 6.979 1.00 97.50 87 LYS A CA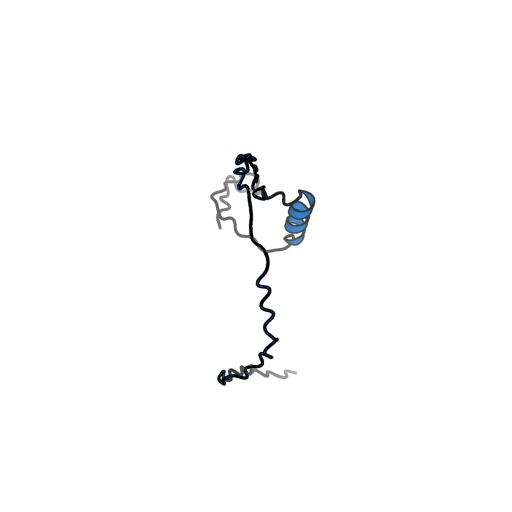 1
ATOM 638 C C . LYS A 1 87 ? -10.812 7.854 5.745 1.00 97.50 87 LYS A C 1
ATOM 640 O O . LYS A 1 87 ? -10.713 8.747 4.903 1.00 97.50 87 LYS A O 1
ATOM 645 N N . VAL A 1 88 ? -11.731 6.895 5.669 1.00 98.19 88 VAL A N 1
ATOM 646 C CA . VAL A 1 88 ? -12.732 6.777 4.603 1.00 98.19 88 VAL A CA 1
ATOM 647 C C . VAL A 1 88 ? -14.148 6.621 5.160 1.00 98.19 88 VAL A C 1
ATOM 649 O O . VAL A 1 88 ? -14.364 6.000 6.197 1.00 98.19 88 VAL A O 1
ATOM 652 N N . TYR A 1 89 ? -15.116 7.181 4.430 1.00 98.12 89 TYR A N 1
ATOM 653 C CA . TYR A 1 89 ? -16.521 7.333 4.847 1.00 98.12 89 TYR A CA 1
ATOM 654 C C . TYR A 1 89 ? -17.511 6.671 3.862 1.00 98.12 89 TYR A C 1
ATOM 656 O O . TYR A 1 89 ? -18.711 6.916 3.911 1.00 98.12 89 TYR A O 1
ATOM 664 N N . HIS A 1 90 ? -17.008 5.867 2.914 1.00 97.50 90 HIS A N 1
ATOM 665 C CA . HIS A 1 90 ? -17.803 5.221 1.855 1.00 97.50 90 HIS A CA 1
ATOM 666 C C . HIS A 1 90 ? -18.073 3.728 2.116 1.00 97.50 90 HIS A C 1
ATOM 668 O O . HIS A 1 90 ? -18.642 3.043 1.267 1.00 97.50 90 HIS A O 1
ATOM 674 N N . VAL A 1 91 ? -17.627 3.198 3.257 1.00 97.50 91 VAL A N 1
ATOM 675 C CA . VAL A 1 91 ? -17.789 1.783 3.605 1.00 97.50 91 VAL A CA 1
ATOM 676 C C . VAL A 1 91 ? -19.226 1.545 4.066 1.00 97.50 91 VAL A C 1
ATOM 678 O O . VAL A 1 91 ? -19.716 2.202 4.983 1.00 97.50 91 VAL A O 1
ATOM 681 N N . ASN A 1 92 ? -19.919 0.598 3.429 1.00 97.31 92 ASN A N 1
ATOM 682 C CA . ASN A 1 92 ? -21.326 0.319 3.717 1.00 97.31 92 ASN A CA 1
ATOM 683 C C . ASN A 1 92 ? -21.558 0.055 5.214 1.00 97.31 92 ASN A C 1
ATOM 685 O O . ASN A 1 92 ? -20.922 -0.814 5.804 1.00 97.31 92 ASN A O 1
ATOM 689 N N . HIS A 1 93 ? -22.516 0.781 5.796 1.00 94.25 93 HIS A N 1
ATOM 690 C CA . HIS A 1 93 ? -22.912 0.708 7.210 1.00 94.25 93 HIS A CA 1
ATOM 691 C C . HIS A 1 93 ? -21.831 1.077 8.245 1.00 94.25 93 HIS A C 1
ATOM 693 O O . HIS A 1 93 ? -22.087 0.927 9.440 1.00 94.25 93 HIS A O 1
ATOM 699 N N . VAL A 1 94 ? -20.672 1.609 7.836 1.00 97.12 94 VAL A N 1
ATOM 700 C CA . VAL A 1 94 ? -19.627 2.072 8.762 1.00 97.12 94 VAL A CA 1
ATOM 701 C C . VAL A 1 94 ? -19.375 3.569 8.551 1.00 97.12 94 VAL A C 1
ATOM 703 O O . VAL A 1 94 ? -18.950 3.949 7.462 1.00 97.12 94 VAL A O 1
ATOM 706 N N . PRO A 1 95 ? -19.626 4.436 9.556 1.00 95.31 95 PRO A N 1
ATOM 707 C CA . PRO A 1 95 ? -19.483 5.882 9.388 1.00 95.31 95 PRO A CA 1
ATOM 708 C C . PRO A 1 95 ? -18.060 6.318 9.039 1.00 95.31 95 PRO A C 1
ATOM 710 O O . PRO A 1 95 ? -17.885 7.139 8.152 1.00 95.31 95 PRO A O 1
ATOM 713 N N . GLU A 1 96 ? -17.057 5.770 9.724 1.00 96.38 96 GLU A N 1
ATOM 714 C CA . GLU A 1 96 ? -15.645 6.110 9.553 1.00 96.38 96 GLU A CA 1
ATOM 715 C C . GLU A 1 96 ? -14.803 4.836 9.679 1.00 96.38 96 GLU A C 1
ATOM 717 O O . GLU A 1 96 ? -14.991 4.054 10.612 1.00 96.38 96 GLU A O 1
ATOM 722 N N . VAL A 1 97 ? -13.878 4.634 8.743 1.00 97.75 97 VAL A N 1
ATOM 723 C CA . VAL A 1 97 ? -12.893 3.546 8.755 1.00 97.75 97 VAL A CA 1
ATOM 724 C C . VAL A 1 97 ? -11.512 4.148 8.552 1.00 97.75 97 VAL A C 1
ATOM 726 O O . VAL A 1 97 ? -11.309 4.870 7.580 1.00 97.75 97 VAL A O 1
ATOM 729 N N . ASP A 1 98 ? -10.566 3.841 9.437 1.00 96.38 98 ASP A N 1
ATOM 730 C CA . ASP A 1 98 ? -9.146 4.069 9.166 1.00 96.38 98 ASP A CA 1
ATOM 731 C C . ASP A 1 98 ? -8.587 2.866 8.401 1.00 96.38 98 ASP A C 1
ATOM 733 O O . ASP A 1 98 ? -8.865 1.717 8.754 1.00 96.38 98 ASP A O 1
ATOM 737 N N . LEU A 1 99 ? -7.852 3.133 7.326 1.00 96.38 99 LEU A N 1
ATOM 738 C CA . LEU A 1 99 ? -7.273 2.112 6.460 1.00 96.38 99 LEU A CA 1
ATOM 739 C C . LEU A 1 99 ? -5.816 1.782 6.799 1.00 96.38 99 LEU A C 1
ATOM 741 O O . LEU A 1 99 ? -5.280 0.884 6.160 1.00 96.38 99 LEU A O 1
ATOM 745 N N . GLU A 1 100 ? -5.170 2.466 7.753 1.00 96.69 100 GLU A N 1
ATOM 746 C CA . GLU A 1 100 ? -3.783 2.164 8.141 1.00 96.69 100 GLU A CA 1
ATOM 747 C C . GLU A 1 100 ? -3.626 0.708 8.624 1.00 96.69 100 GLU A C 1
ATOM 749 O O . GLU A 1 100 ? -4.228 0.297 9.619 1.00 96.69 100 GLU A O 1
ATOM 754 N N . GLY A 1 101 ? -2.795 -0.083 7.931 1.00 90.50 101 GLY A N 1
ATOM 755 C CA . GLY A 1 101 ? -2.654 -1.520 8.197 1.00 90.50 101 GLY A CA 1
ATOM 756 C C . GLY A 1 101 ? -2.400 -2.371 6.966 1.00 90.50 101 GLY A C 1
ATOM 757 O O . GLY A 1 101 ? -2.147 -3.575 7.192 1.00 90.50 101 GLY A O 1
#

Foldseek 3Di:
DDDDDDDDDDDDDDDDDDDDDDDDDDDDDDDDDDD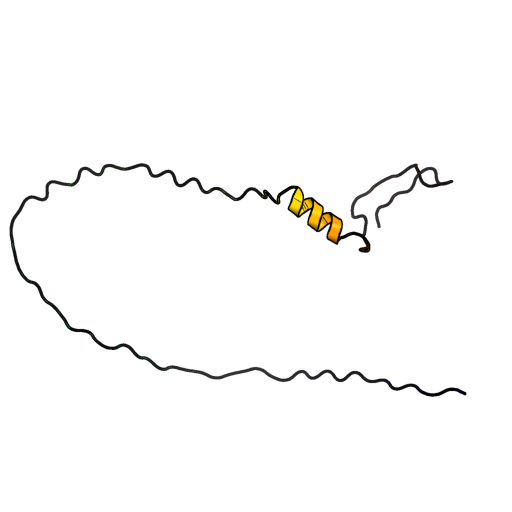DDDDDDPPDDPPPVPPDDPPPPPPDPPCDPVNVVVVVVVCPPPDDADCDWDWDCPPPPDRIDTRHD

Sequence (101 aa):
MTNSVALSPAFSPAVLPPSATSAYKSPIISQSLSLFSSQSRIKRPRSIKTIRCNTAVKSADLSSEEEMEADAKAKVGCRVKVTAPLKVYHVNHVPEVDLEG

Radius of gyration: 36.42 Å; chains: 1; bounding box: 91×78×44 Å

Secondary structure (DSSP, 8-state):
-------------------------PPP------------------------------------HHHHHHHHHHTTT------S--EE--STT-S-EE---

InterPro domains:
  IPR044166 Ferredoxin-thioredoxin reductase, variable chain [PTHR46937] (15-101)

pLDDT: mean 70.42, std 19.0, range [39.78, 98.19]

Organism: Eruca vesicaria subsp. sativa (NCBI:txid29727)